Protein AF-A0A7M3T757-F1 (afdb_monomer_lite)

Foldseek 3Di:
DFDKDWDWDDDPNWIKIKIWTADDCPDPDGRPTDDIDIDTPVRVVVVVVVCCVPVVDDD

pLDDT: mean 87.94, std 12.0, range [58.47, 97.88]

Sequence (59 aa):
MVDCRYLVSERDGRKVLQLNTYGSANRQIPNKLSQTIQFDEESARSLWRILSTEFGFKG

Structure (mmCIF, N/CA/C/O backbone):
data_AF-A0A7M3T757-F1
#
_entry.id   AF-A0A7M3T757-F1
#
loop_
_atom_site.group_PDB
_atom_site.id
_atom_site.type_symbol
_atom_site.label_atom_id
_atom_site.label_alt_id
_atom_site.label_comp_id
_atom_site.label_asym_id
_atom_site.label_entity_id
_atom_site.label_seq_id
_atom_site.pdbx_PDB_ins_code
_atom_site.Cartn_x
_atom_site.Cartn_y
_atom_site.Cartn_z
_atom_site.occupancy
_atom_site.B_iso_or_equiv
_atom_site.auth_seq_id
_atom_site.auth_comp_id
_atom_site.auth_asym_id
_atom_site.auth_atom_id
_atom_site.pdbx_PDB_model_num
ATOM 1 N N . MET A 1 1 ? -0.524 4.189 -15.438 1.00 72.62 1 MET A N 1
ATOM 2 C CA . MET A 1 1 ? -0.776 3.211 -14.357 1.00 72.62 1 MET A CA 1
ATOM 3 C C . MET A 1 1 ? 0.397 2.244 -14.316 1.00 72.62 1 MET A C 1
ATOM 5 O O . MET A 1 1 ? 0.954 1.973 -15.374 1.00 72.62 1 MET A O 1
ATOM 9 N N . VAL A 1 2 ? 0.821 1.812 -13.131 1.00 82.00 2 VAL A N 1
ATOM 10 C CA . VAL A 1 2 ? 1.951 0.883 -12.933 1.00 82.00 2 VAL A CA 1
ATOM 11 C C . VAL A 1 2 ? 1.433 -0.443 -12.382 1.00 82.00 2 VAL A C 1
ATOM 13 O O . VAL A 1 2 ? 0.380 -0.445 -11.746 1.00 82.00 2 VAL A O 1
ATOM 16 N N . ASP A 1 3 ? 2.149 -1.546 -12.620 1.00 88.25 3 ASP A N 1
ATOM 17 C CA . ASP A 1 3 ? 1.797 -2.829 -11.999 1.00 88.25 3 ASP A CA 1
ATOM 18 C C . ASP A 1 3 ? 1.994 -2.720 -10.484 1.00 88.25 3 ASP A C 1
ATOM 20 O O . ASP A 1 3 ? 3.020 -2.210 -10.019 1.00 88.25 3 ASP A O 1
ATOM 24 N N . CYS A 1 4 ? 1.000 -3.168 -9.724 1.00 90.75 4 CYS A N 1
ATOM 25 C CA . CYS A 1 4 ? 0.996 -3.110 -8.270 1.00 90.75 4 CYS A CA 1
ATOM 26 C C . CYS A 1 4 ? 0.531 -4.451 -7.718 1.00 90.75 4 CYS A C 1
ATOM 28 O O . CYS A 1 4 ? -0.560 -4.923 -8.036 1.00 90.75 4 CYS A O 1
ATOM 30 N N . ARG A 1 5 ? 1.357 -5.054 -6.867 1.00 93.44 5 ARG A N 1
ATOM 31 C CA . ARG A 1 5 ? 1.035 -6.300 -6.168 1.00 93.44 5 ARG A CA 1
ATOM 32 C C . ARG A 1 5 ? 0.992 -6.041 -4.678 1.00 93.44 5 ARG A C 1
ATOM 34 O O . ARG A 1 5 ? 1.772 -5.230 -4.178 1.00 93.44 5 ARG A O 1
ATOM 41 N N . TYR A 1 6 ? 0.120 -6.754 -3.976 1.00 95.88 6 TYR A N 1
ATOM 42 C CA . TYR A 1 6 ? 0.012 -6.644 -2.529 1.00 95.88 6 TYR A CA 1
ATOM 43 C C . TYR A 1 6 ? 0.406 -7.937 -1.814 1.00 95.88 6 TYR A C 1
ATOM 45 O O . TYR A 1 6 ? 0.287 -9.033 -2.362 1.00 95.88 6 TYR A O 1
ATOM 53 N N . LEU A 1 7 ? 0.864 -7.788 -0.575 1.00 96.50 7 LEU A N 1
ATOM 54 C CA . LEU A 1 7 ? 1.130 -8.864 0.374 1.00 96.50 7 LEU A CA 1
ATOM 55 C C . LEU A 1 7 ? 0.516 -8.482 1.721 1.00 96.50 7 LEU A C 1
ATOM 57 O O . LEU A 1 7 ? 0.556 -7.317 2.110 1.00 96.50 7 LEU A O 1
ATOM 61 N N . VAL A 1 8 ? -0.014 -9.465 2.445 1.00 96.50 8 VAL A N 1
ATOM 62 C CA . VAL A 1 8 ? -0.404 -9.302 3.847 1.00 96.50 8 VAL A CA 1
ATOM 63 C C . VAL A 1 8 ? 0.503 -10.180 4.695 1.00 96.50 8 VAL A C 1
ATOM 65 O O . VAL A 1 8 ? 0.623 -11.376 4.437 1.00 96.50 8 VAL A O 1
ATOM 68 N N . SER A 1 9 ? 1.135 -9.584 5.697 1.00 95.81 9 SER A N 1
ATOM 69 C CA . SER A 1 9 ? 1.984 -10.275 6.665 1.00 95.81 9 SER A CA 1
ATOM 70 C C . SER A 1 9 ? 1.566 -9.935 8.089 1.00 95.81 9 SER A C 1
ATOM 72 O O . SER A 1 9 ? 0.874 -8.943 8.322 1.00 95.81 9 SER A O 1
ATOM 74 N N . GLU A 1 10 ? 2.021 -10.732 9.046 1.00 95.44 10 GLU A N 1
ATOM 75 C CA . GLU A 1 10 ? 1.882 -10.444 10.469 1.00 95.44 10 GLU A CA 1
ATOM 76 C C . GLU A 1 10 ? 3.251 -10.097 11.060 1.00 95.44 10 GLU A C 1
ATOM 78 O O . GLU A 1 10 ? 4.249 -10.755 10.761 1.00 95.44 10 GLU A O 1
ATOM 83 N N . ARG A 1 11 ? 3.306 -9.044 11.875 1.00 89.56 11 ARG A N 1
ATOM 84 C CA . ARG A 1 11 ? 4.501 -8.611 12.600 1.00 89.56 11 ARG A CA 1
ATOM 85 C C . ARG A 1 11 ? 4.088 -8.205 14.007 1.00 89.56 11 ARG A C 1
ATOM 87 O O . ARG A 1 11 ? 3.245 -7.327 14.160 1.00 89.56 11 ARG A O 1
ATOM 94 N N . ASP A 1 12 ? 4.652 -8.863 15.015 1.00 91.94 12 ASP A N 1
ATOM 95 C CA . ASP A 1 12 ? 4.359 -8.603 16.433 1.00 91.94 12 ASP A CA 1
ATOM 96 C C . ASP A 1 12 ? 2.850 -8.662 16.763 1.00 91.94 12 ASP A C 1
ATOM 98 O O . ASP A 1 12 ? 2.312 -7.809 17.469 1.00 91.94 12 ASP A O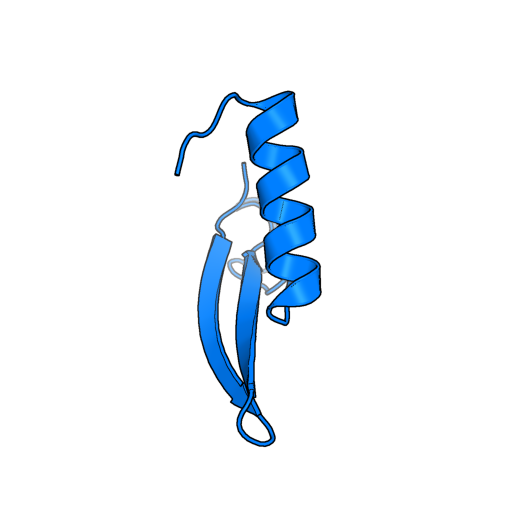 1
ATOM 102 N N . GLY A 1 13 ? 2.139 -9.644 16.192 1.00 93.12 13 GLY A N 1
ATOM 103 C CA . GLY A 1 13 ? 0.689 -9.806 16.362 1.00 93.12 13 GLY A CA 1
ATOM 104 C C . GLY A 1 13 ? -0.166 -8.798 15.585 1.00 93.12 13 GLY A C 1
ATOM 105 O O . G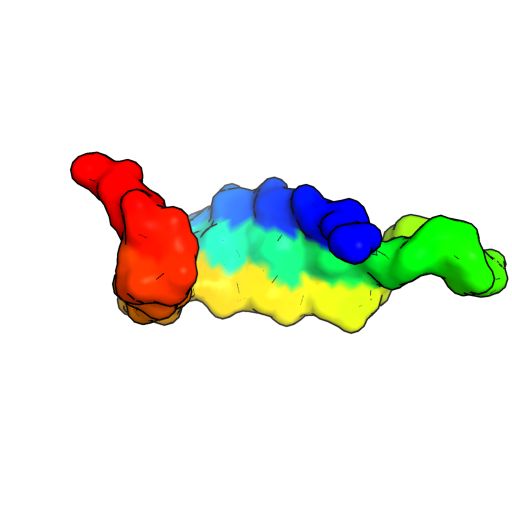LY A 1 13 ? -1.381 -8.747 15.770 1.00 93.12 13 GLY A O 1
ATOM 106 N N . ARG A 1 14 ? 0.443 -7.963 14.733 1.00 93.38 14 ARG A N 1
ATOM 107 C CA . ARG A 1 14 ? -0.246 -6.930 13.948 1.00 93.38 14 ARG A CA 1
ATOM 108 C C . ARG A 1 14 ? -0.187 -7.233 12.463 1.00 93.38 14 ARG A C 1
ATOM 110 O O . ARG A 1 14 ? 0.854 -7.605 11.924 1.00 93.38 14 ARG A O 1
ATOM 117 N N . LYS A 1 15 ? -1.311 -7.016 11.782 1.00 95.75 15 LYS A N 1
ATOM 118 C CA . LYS A 1 15 ? -1.402 -7.150 10.328 1.00 95.75 15 LYS A CA 1
ATOM 119 C C . LYS A 1 15 ? -0.724 -5.963 9.646 1.00 95.75 15 LYS A C 1
ATOM 121 O O . LYS A 1 15 ? -0.994 -4.814 9.986 1.00 95.75 15 LYS A O 1
ATOM 126 N N . VAL A 1 16 ? 0.103 -6.256 8.649 1.00 97.19 16 VAL A N 1
ATOM 127 C CA . VAL A 1 16 ? 0.763 -5.272 7.790 1.00 97.19 16 VAL A CA 1
ATOM 128 C C . VAL A 1 16 ? 0.415 -5.580 6.338 1.00 97.19 16 VAL A C 1
ATOM 130 O O . VAL A 1 16 ? 0.639 -6.693 5.859 1.00 97.19 16 VAL A O 1
ATOM 133 N N . LEU A 1 17 ? -0.141 -4.594 5.638 1.00 97.19 17 LEU A N 1
ATOM 134 C CA . LEU A 1 17 ? -0.340 -4.613 4.193 1.00 97.19 17 LEU A CA 1
ATOM 135 C C . LEU A 1 17 ? 0.885 -3.993 3.525 1.00 97.19 17 LEU A C 1
ATOM 137 O O . LEU A 1 17 ? 1.277 -2.882 3.861 1.00 97.19 17 LEU A O 1
ATOM 141 N N . GLN A 1 18 ? 1.452 -4.666 2.537 1.00 97.00 18 GLN A N 1
ATOM 142 C CA . GLN A 1 18 ? 2.524 -4.131 1.711 1.00 97.00 18 GLN A CA 1
ATOM 143 C C . GLN A 1 18 ? 2.062 -4.017 0.263 1.00 97.00 18 GLN A C 1
ATOM 145 O O . GLN A 1 18 ? 1.523 -4.976 -0.282 1.00 97.00 18 GLN A O 1
ATOM 150 N N . LEU A 1 19 ? 2.326 -2.874 -0.364 1.00 95.75 19 LEU A N 1
ATOM 151 C CA . LEU A 1 19 ? 2.144 -2.636 -1.791 1.00 95.75 19 LEU A CA 1
ATOM 152 C C . LEU A 1 19 ? 3.507 -2.488 -2.464 1.00 95.75 19 LEU A C 1
ATOM 154 O O . LEU A 1 19 ? 4.335 -1.676 -2.051 1.00 95.75 19 LEU A O 1
ATOM 158 N N . ASN A 1 20 ? 3.709 -3.263 -3.521 1.00 93.81 20 ASN A N 1
ATOM 159 C CA . ASN A 1 20 ? 4.906 -3.256 -4.344 1.00 93.81 20 ASN A CA 1
ATOM 160 C C . ASN A 1 20 ? 4.535 -2.748 -5.731 1.00 93.81 20 ASN A C 1
ATOM 162 O O . ASN A 1 20 ? 3.755 -3.401 -6.427 1.00 93.81 20 ASN A O 1
ATOM 166 N N . THR A 1 21 ? 5.107 -1.616 -6.141 1.00 89.88 21 THR A N 1
ATOM 167 C CA . THR A 1 21 ? 4.953 -1.122 -7.513 1.00 89.88 21 THR A CA 1
ATOM 168 C C . THR A 1 21 ? 6.166 -1.487 -8.350 1.00 89.88 21 THR A C 1
ATOM 170 O O . THR A 1 21 ? 7.318 -1.424 -7.899 1.00 89.88 21 THR A O 1
ATOM 173 N N . TYR A 1 22 ? 5.900 -1.860 -9.594 1.00 83.44 22 TYR A N 1
ATOM 174 C CA . TYR A 1 22 ? 6.916 -2.191 -10.578 1.00 83.44 22 TYR A CA 1
ATOM 175 C C . TYR A 1 22 ? 6.940 -1.082 -11.625 1.00 83.44 22 TYR A C 1
ATOM 177 O O . TYR A 1 22 ? 5.895 -0.627 -12.096 1.00 83.44 22 TYR A O 1
ATOM 185 N N . GLY A 1 23 ? 8.141 -0.601 -11.952 1.00 70.31 23 GLY A N 1
ATOM 186 C CA . GLY A 1 23 ? 8.310 0.476 -12.929 1.00 70.31 23 GLY A CA 1
ATOM 187 C C . GLY A 1 23 ? 7.692 0.142 -14.295 1.00 70.31 23 GLY A C 1
ATOM 188 O O . GLY A 1 23 ? 7.387 -1.011 -14.591 1.00 70.31 23 GLY A O 1
ATOM 189 N N . SER A 1 24 ? 7.520 1.158 -15.146 1.00 69.69 24 SER A N 1
ATOM 190 C CA . SER A 1 24 ? 6.926 0.977 -16.476 1.00 69.69 24 SER A CA 1
ATOM 191 C C . SER A 1 24 ? 7.703 -0.024 -17.342 1.00 69.69 24 SER A C 1
ATOM 193 O O . SER A 1 24 ? 8.922 -0.167 -17.220 1.00 69.69 24 SER A O 1
ATOM 195 N N . ALA A 1 25 ? 6.988 -0.675 -18.267 1.00 62.22 25 ALA A N 1
ATOM 196 C CA . ALA A 1 25 ? 7.534 -1.686 -19.177 1.00 62.22 25 ALA A CA 1
ATOM 197 C C . ALA A 1 25 ? 8.718 -1.190 -20.037 1.00 62.22 25 ALA A C 1
ATOM 199 O O . ALA A 1 25 ? 9.505 -2.000 -20.509 1.00 62.22 25 ALA A O 1
ATOM 200 N N . ASN A 1 26 ? 8.881 0.130 -20.192 1.00 61.81 26 ASN A N 1
ATOM 201 C CA . ASN A 1 26 ? 9.949 0.757 -20.980 1.00 61.81 26 ASN A CA 1
ATOM 202 C C . ASN A 1 26 ? 11.297 0.912 -20.244 1.00 61.81 26 ASN A C 1
ATOM 204 O O . ASN A 1 26 ? 12.197 1.579 -20.756 1.00 61.81 26 ASN A O 1
ATOM 208 N N . ARG A 1 27 ? 11.479 0.344 -19.045 1.00 63.38 27 ARG A N 1
ATOM 209 C CA . ARG A 1 27 ? 12.807 0.313 -18.408 1.00 63.38 27 ARG A CA 1
ATOM 210 C C . ARG A 1 27 ? 13.700 -0.764 -19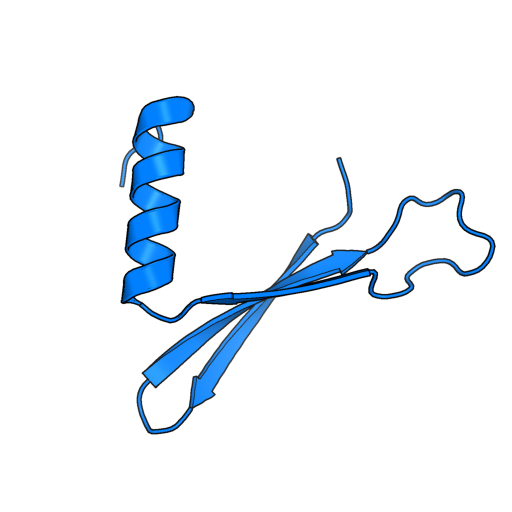.021 1.00 63.38 27 ARG A C 1
ATOM 212 O O . ARG A 1 27 ? 13.251 -1.867 -19.297 1.00 63.38 27 ARG A O 1
ATOM 219 N N . GLN A 1 28 ? 15.001 -0.470 -19.091 1.00 58.47 28 GLN A N 1
ATOM 220 C CA . GLN A 1 28 ? 16.043 -1.438 -19.471 1.00 58.47 28 GLN A CA 1
ATOM 221 C C . GLN A 1 28 ? 16.053 -2.710 -18.604 1.00 58.47 28 GLN A C 1
ATOM 223 O O . GLN A 1 28 ? 16.516 -3.747 -19.062 1.00 58.47 28 GLN A O 1
ATOM 228 N N . ILE A 1 29 ? 15.551 -2.639 -17.363 1.00 61.38 29 ILE A N 1
ATOM 229 C CA . ILE A 1 29 ? 15.378 -3.796 -16.476 1.00 61.38 29 ILE A CA 1
ATOM 230 C C . ILE A 1 29 ? 13.875 -3.965 -16.212 1.00 61.38 29 ILE A C 1
ATOM 232 O O . ILE A 1 29 ? 13.322 -3.237 -15.374 1.00 61.38 29 ILE A O 1
ATOM 236 N N . PRO A 1 30 ? 13.205 -4.888 -16.922 1.00 62.06 30 PRO A N 1
ATOM 237 C CA . PRO A 1 30 ? 11.796 -5.185 -16.705 1.00 62.06 30 PRO A CA 1
ATOM 238 C C . PRO A 1 30 ? 11.563 -5.678 -15.271 1.00 62.06 30 PRO A C 1
ATOM 240 O O . PRO A 1 30 ? 12.414 -6.351 -14.692 1.00 62.06 30 PRO A O 1
ATOM 243 N N . ASN A 1 31 ? 10.398 -5.368 -14.696 1.00 64.38 31 ASN A N 1
ATOM 244 C CA . ASN A 1 31 ? 9.945 -5.885 -13.393 1.00 64.38 31 ASN A CA 1
ATOM 245 C C . ASN A 1 31 ? 10.827 -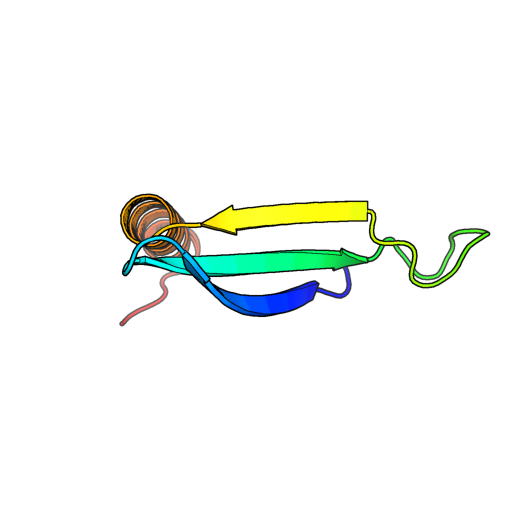5.529 -12.182 1.00 64.38 31 ASN A C 1
ATOM 247 O O . ASN A 1 31 ? 10.704 -6.148 -11.124 1.00 64.38 31 ASN A O 1
ATOM 251 N N . LYS A 1 32 ? 11.701 -4.520 -12.283 1.00 76.31 32 LYS A N 1
ATOM 252 C CA . LYS A 1 32 ? 12.421 -4.025 -11.106 1.00 76.31 32 LYS A CA 1
ATOM 253 C C . LYS A 1 32 ? 11.433 -3.350 -10.152 1.00 76.31 32 LYS A C 1
ATOM 255 O O . LYS A 1 32 ? 10.798 -2.357 -10.522 1.00 76.31 32 LYS A O 1
ATOM 260 N N . LEU A 1 33 ? 11.356 -3.873 -8.927 1.00 82.06 33 LEU A N 1
ATOM 261 C CA . LEU A 1 33 ? 10.646 -3.251 -7.811 1.00 82.06 33 LEU A CA 1
ATOM 262 C C . LEU A 1 33 ? 11.116 -1.799 -7.669 1.00 82.06 33 LEU A C 1
ATOM 264 O O . LEU A 1 33 ? 12.310 -1.545 -7.490 1.00 82.06 33 LEU A O 1
ATOM 268 N N . SER A 1 34 ? 10.194 -0.850 -7.813 1.00 81.50 34 SER A N 1
ATOM 269 C CA . SER A 1 34 ? 10.511 0.577 -7.728 1.00 81.50 34 SER A CA 1
ATOM 270 C C . SER A 1 34 ? 10.192 1.163 -6.370 1.00 81.50 34 SER A C 1
ATOM 272 O O . SER A 1 34 ? 10.897 2.069 -5.932 1.00 81.50 34 SER A O 1
ATOM 274 N N . GLN A 1 35 ? 9.125 0.687 -5.731 1.00 87.06 35 GLN A N 1
ATOM 275 C CA . GLN A 1 35 ? 8.671 1.203 -4.450 1.00 87.06 35 GLN A CA 1
ATOM 276 C C . GLN A 1 35 ? 8.018 0.085 -3.647 1.00 87.06 35 GLN A C 1
ATOM 278 O O . GLN A 1 35 ? 7.321 -0.768 -4.203 1.00 87.06 35 GLN A O 1
ATOM 283 N N . THR A 1 36 ? 8.219 0.162 -2.338 1.00 93.94 36 THR A N 1
ATOM 284 C CA . THR A 1 36 ? 7.541 -0.651 -1.338 1.00 93.94 36 THR A CA 1
ATOM 285 C C . THR A 1 36 ? 6.890 0.302 -0.355 1.00 93.94 36 THR A C 1
ATOM 287 O O . THR A 1 36 ? 7.578 1.140 0.227 1.00 93.94 36 THR A O 1
ATOM 290 N N . ILE A 1 37 ? 5.580 0.180 -0.169 1.00 95.19 37 ILE A N 1
ATOM 291 C CA . ILE A 1 37 ? 4.834 0.960 0.821 1.00 95.19 37 ILE A CA 1
ATOM 292 C C . ILE A 1 37 ? 4.165 -0.026 1.767 1.00 95.19 37 ILE A C 1
ATOM 294 O O . ILE A 1 37 ? 3.526 -0.972 1.312 1.00 95.19 37 ILE A O 1
ATOM 298 N N . GLN A 1 38 ? 4.337 0.175 3.069 1.00 96.44 38 GLN A N 1
ATOM 299 C CA . GLN A 1 38 ? 3.740 -0.664 4.100 1.00 96.44 38 GLN A CA 1
ATOM 300 C C . GLN A 1 38 ? 2.730 0.141 4.906 1.00 96.44 38 GLN A C 1
ATOM 302 O O . GLN A 1 38 ? 2.969 1.305 5.222 1.00 96.44 38 GLN A O 1
ATOM 307 N N . PHE A 1 39 ? 1.624 -0.507 5.238 1.00 97.50 39 PHE A N 1
ATOM 308 C CA . PHE A 1 39 ? 0.542 0.039 6.030 1.00 97.50 39 PHE A CA 1
ATOM 309 C C . PHE A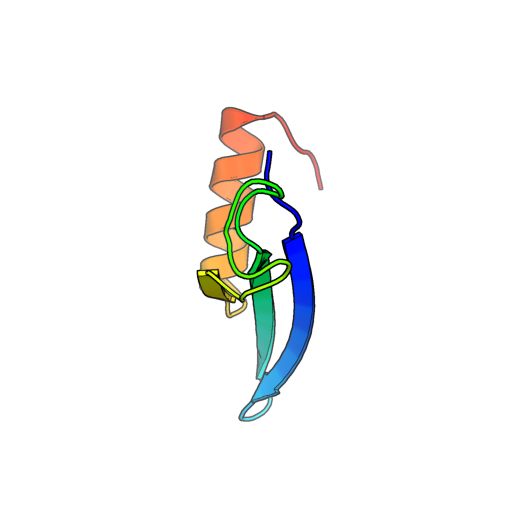 1 39 ? 0.255 -0.909 7.183 1.00 97.50 39 PHE A C 1
ATOM 311 O O . PHE A 1 39 ? 0.025 -2.104 6.982 1.00 97.50 39 PHE A O 1
ATOM 318 N N . ASP A 1 40 ? 0.250 -0.365 8.387 1.00 96.56 40 ASP A N 1
ATOM 319 C CA . ASP A 1 40 ? -0.476 -0.957 9.499 1.00 96.56 40 ASP A CA 1
ATOM 320 C C . ASP A 1 40 ? -1.968 -0.600 9.407 1.00 96.56 40 ASP A C 1
ATOM 322 O O . ASP A 1 40 ? -2.441 0.016 8.447 1.00 96.56 40 ASP A O 1
ATOM 326 N N . GLU A 1 41 ? -2.737 -1.006 10.409 1.00 95.44 41 GLU A N 1
ATOM 327 C CA . GLU A 1 41 ? -4.173 -0.761 10.430 1.00 95.44 41 GLU A CA 1
ATOM 328 C C . GLU A 1 41 ? -4.533 0.736 10.441 1.00 95.44 41 GLU A C 1
ATOM 330 O O . GLU A 1 41 ? -5.470 1.151 9.755 1.00 95.44 41 GLU A O 1
ATOM 335 N N . GLU A 1 42 ? -3.794 1.562 11.181 1.00 96.94 42 GLU A N 1
ATOM 336 C CA . GLU A 1 42 ? -4.074 2.995 11.318 1.00 96.94 42 GLU A CA 1
ATOM 337 C C . GLU A 1 42 ? -3.817 3.750 10.007 1.00 96.94 42 GLU A C 1
ATOM 339 O O . GLU A 1 42 ? -4.674 4.492 9.505 1.00 96.94 42 GLU A O 1
ATOM 344 N N . SER A 1 43 ? -2.655 3.517 9.400 1.00 97.00 43 SER A N 1
ATOM 345 C CA . SER A 1 43 ? -2.294 4.114 8.114 1.00 97.00 43 SER A CA 1
ATOM 346 C C . SER A 1 43 ? -3.172 3.591 6.969 1.00 97.00 43 SER A C 1
ATOM 348 O O . SER A 1 43 ? -3.556 4.372 6.094 1.00 97.00 43 SER A O 1
ATOM 350 N N . ALA A 1 44 ? -3.594 2.320 7.003 1.00 96.00 44 ALA A N 1
ATOM 351 C CA . ALA A 1 44 ? -4.552 1.773 6.042 1.00 96.00 44 ALA A CA 1
ATOM 352 C C . ALA A 1 44 ? -5.933 2.442 6.151 1.00 96.00 44 ALA A C 1
ATOM 354 O O . ALA A 1 44 ? -6.530 2.789 5.129 1.00 96.00 44 ALA A O 1
ATOM 355 N N . ARG A 1 45 ? -6.431 2.688 7.372 1.00 96.44 45 ARG A N 1
ATOM 356 C CA . ARG A 1 45 ? -7.684 3.436 7.595 1.00 96.44 45 ARG A CA 1
ATOM 357 C C . ARG A 1 45 ? -7.585 4.869 7.078 1.00 96.44 45 ARG A C 1
ATOM 359 O O . ARG A 1 45 ? -8.539 5.375 6.486 1.00 96.44 45 ARG A O 1
ATOM 366 N N . SER A 1 46 ? -6.431 5.503 7.261 1.00 96.94 46 SER A N 1
ATOM 367 C CA . SER A 1 46 ? -6.173 6.853 6.754 1.00 96.94 46 SER A CA 1
ATOM 368 C C . SER A 1 46 ? -6.195 6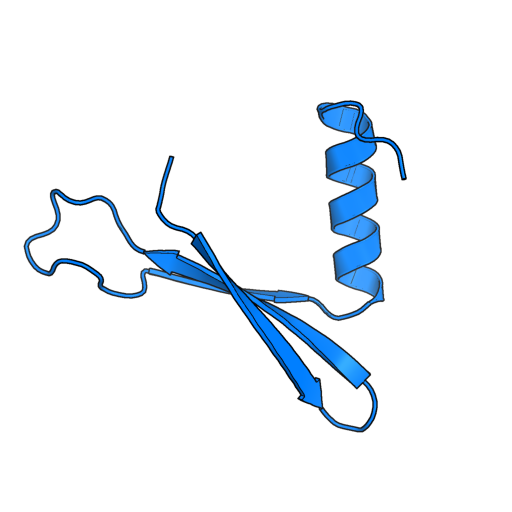.893 5.225 1.00 96.94 46 SER A C 1
ATOM 370 O O . SER A 1 46 ? -6.882 7.733 4.642 1.00 96.94 46 SER A O 1
ATOM 372 N N . LEU A 1 47 ? -5.533 5.934 4.568 1.00 95.44 47 LEU A N 1
ATOM 373 C CA . LEU A 1 47 ? -5.582 5.791 3.113 1.00 95.44 47 LEU A CA 1
ATOM 374 C C . LEU A 1 47 ? -7.012 5.537 2.621 1.00 95.44 47 LEU A C 1
ATOM 376 O O . LEU A 1 47 ? -7.458 6.194 1.685 1.00 95.44 47 LEU A O 1
ATOM 380 N N . TRP A 1 48 ? -7.754 4.637 3.272 1.00 95.81 48 TRP A N 1
ATOM 381 C CA . TRP A 1 48 ? -9.150 4.365 2.926 1.00 95.81 48 TRP A CA 1
ATOM 382 C C . TRP A 1 48 ? -10.018 5.621 3.002 1.00 95.81 48 TRP A C 1
ATOM 384 O O . TRP A 1 48 ? -10.830 5.857 2.110 1.00 95.81 48 TRP A O 1
ATOM 394 N N . ARG A 1 49 ? -9.823 6.461 4.024 1.00 96.62 49 ARG A N 1
ATOM 395 C CA . ARG A 1 49 ? -10.550 7.727 4.155 1.00 96.62 49 ARG A CA 1
ATOM 396 C C . ARG A 1 49 ? -10.253 8.675 2.998 1.00 96.62 49 ARG A C 1
ATOM 398 O O . ARG A 1 49 ? -11.189 9.246 2.453 1.00 96.62 49 ARG A O 1
ATOM 405 N N . ILE A 1 50 ? -8.986 8.817 2.607 1.00 96.94 50 ILE A N 1
ATOM 406 C CA . ILE A 1 50 ? -8.600 9.633 1.447 1.00 96.94 50 ILE A CA 1
ATOM 407 C C . ILE A 1 50 ? -9.274 9.087 0.185 1.00 96.94 50 ILE A C 1
ATOM 409 O O . ILE A 1 50 ? -9.949 9.827 -0.520 1.00 96.94 50 ILE A O 1
ATOM 413 N N . LEU A 1 51 ? -9.173 7.779 -0.063 1.00 96.06 51 LEU A N 1
ATOM 414 C CA . LEU A 1 51 ? -9.778 7.149 -1.239 1.00 96.06 51 LEU A CA 1
ATOM 415 C C . LEU A 1 51 ? -11.308 7.285 -1.258 1.00 96.06 51 LEU A C 1
ATOM 417 O O . LEU A 1 51 ? -11.892 7.537 -2.308 1.00 96.06 51 LEU A O 1
ATOM 421 N N . SER A 1 52 ? -11.957 7.160 -0.100 1.00 96.00 52 SER A N 1
ATOM 422 C CA . SER A 1 52 ? -13.407 7.327 0.039 1.00 96.00 52 SER A CA 1
ATOM 423 C C . SER A 1 52 ? -13.841 8.765 -0.244 1.00 96.00 52 SER A C 1
ATOM 425 O O . SER A 1 52 ? -14.842 8.972 -0.924 1.00 96.00 52 SER A O 1
ATOM 427 N N . THR A 1 53 ? -13.082 9.755 0.238 1.00 97.12 53 THR A N 1
ATOM 428 C CA . THR A 1 53 ? -13.352 11.180 -0.002 1.00 97.12 53 THR A CA 1
ATOM 429 C C . THR A 1 53 ? -13.153 11.556 -1.469 1.00 97.12 53 THR A C 1
ATOM 431 O O . THR A 1 53 ? -14.033 12.176 -2.056 1.00 97.12 53 THR A O 1
ATOM 434 N N . GLU A 1 54 ? -12.027 11.165 -2.068 1.00 97.88 54 GLU A N 1
ATOM 435 C CA . GLU A 1 54 ? -11.647 11.622 -3.412 1.00 97.88 54 GLU A CA 1
ATOM 436 C C . GLU A 1 54 ? -12.320 10.821 -4.537 1.00 97.88 54 GLU A C 1
ATOM 438 O O . GLU A 1 54 ? -12.625 11.365 -5.596 1.00 97.88 54 GLU A O 1
ATOM 443 N N . PHE A 1 55 ? -12.570 9.524 -4.320 1.00 96.19 55 PHE A N 1
ATOM 444 C CA . PHE A 1 55 ? -13.094 8.616 -5.350 1.00 96.19 55 PHE A CA 1
ATOM 445 C C . PHE A 1 55 ? -14.463 8.017 -5.008 1.00 96.19 55 PHE A C 1
ATOM 447 O O . PHE A 1 55 ? -14.996 7.221 -5.781 1.00 96.19 55 PHE A O 1
ATOM 454 N N . GLY A 1 56 ? -15.057 8.389 -3.870 1.00 93.19 56 GLY A N 1
ATOM 455 C CA . GLY A 1 56 ? -16.409 7.969 -3.496 1.00 93.19 56 GLY A CA 1
ATOM 456 C C . GLY A 1 56 ? -16.534 6.487 -3.137 1.00 93.19 56 GLY A C 1
ATOM 457 O O . GLY A 1 56 ? -17.627 5.925 -3.240 1.00 93.19 56 GLY A O 1
ATOM 458 N N . PHE A 1 57 ? -15.438 5.833 -2.744 1.00 87.62 57 PHE A N 1
ATOM 459 C CA . PHE A 1 57 ? -15.476 4.433 -2.325 1.00 87.62 57 PHE A CA 1
ATOM 460 C C . PHE A 1 57 ? -16.333 4.267 -1.068 1.00 87.62 57 PHE A C 1
ATOM 462 O O . PHE A 1 57 ? -16.258 5.056 -0.127 1.00 87.62 57 PHE A O 1
ATOM 469 N N . LYS A 1 58 ? -17.178 3.234 -1.077 1.00 84.44 58 LYS A N 1
ATOM 470 C CA . LYS A 1 58 ? -18.045 2.867 0.044 1.00 84.44 58 LYS A CA 1
ATOM 471 C C . LYS A 1 58 ? -17.625 1.496 0.558 1.00 84.44 58 LYS A C 1
ATOM 473 O O . LYS A 1 58 ? -17.264 0.635 -0.244 1.00 84.44 58 LYS A O 1
ATOM 478 N N . GLY A 1 59 ? -17.619 1.355 1.880 1.00 70.88 59 GLY A N 1
ATOM 479 C CA . GLY A 1 59 ? -17.309 0.115 2.595 1.00 70.88 59 GLY A CA 1
ATOM 480 C C . GLY A 1 59 ? -18.572 -0.581 3.055 1.00 70.88 59 GLY A C 1
ATOM 481 O O . GLY A 1 59 ? -19.566 0.142 3.296 1.00 70.88 59 GLY A O 1
#

Organism: NCBI:txid2748098

Radius of gyration: 14.05 Å; chains: 1; bounding box: 34×22×37 Å

Secondary structure (DSSP, 8-state):
--EEEEEEEEETTEEEEEEEEE--TTSSSTT-EEEEEEE-HHHHHHHHHHHHHHH----